Protein AF-A0A372Q150-F1 (afdb_monomer_lite)

Radius of gyration: 17.64 Å; chains: 1; bounding box: 52×19×52 Å

pLDDT: mean 71.89, std 15.84, range [33.75, 94.75]

Secondary structure (DSSP, 8-state):
-----TTTTS-GGGHHHHHTTS-HHHHHHHTTT-HHHHHHHHHHHHHHHHHHHS---TTS--HHHHHHHHHHTTGGGTS-HHHHHHHHHHTS-GGG-------

Structure (mmCIF, N/CA/C/O backbone):
data_AF-A0A372Q150-F1
#
_entry.id   AF-A0A372Q150-F1
#
loop_
_atom_site.group_PDB
_atom_site.id
_atom_site.type_symbol
_atom_site.label_atom_id
_atom_site.label_alt_id
_atom_site.label_comp_id
_atom_site.label_asym_id
_atom_site.label_entity_id
_atom_site.label_seq_id
_atom_site.pdbx_PDB_ins_code
_atom_site.Cartn_x
_atom_site.Cartn_y
_atom_site.Cartn_z
_atom_site.occupancy
_atom_site.B_iso_or_equiv
_atom_site.auth_seq_id
_atom_site.auth_comp_id
_atom_site.auth_asym_id
_atom_site.auth_atom_id
_atom_site.pdbx_PDB_model_num
ATOM 1 N N . MET A 1 1 ? 19.249 2.672 -31.905 1.00 45.69 1 MET A N 1
ATOM 2 C CA . MET A 1 1 ? 19.077 3.614 -30.784 1.00 45.69 1 MET A CA 1
ATOM 3 C C . MET A 1 1 ? 18.337 2.846 -29.720 1.00 45.69 1 MET A C 1
ATOM 5 O O . MET A 1 1 ? 17.143 2.633 -29.884 1.00 45.69 1 MET A O 1
ATOM 9 N N . ASP A 1 2 ? 19.051 2.360 -28.711 1.00 58.97 2 ASP A N 1
ATOM 10 C CA . ASP A 1 2 ? 18.398 1.765 -27.551 1.00 58.97 2 ASP A CA 1
ATOM 11 C C . ASP A 1 2 ? 17.720 2.898 -26.786 1.00 58.97 2 ASP A C 1
ATOM 13 O O . ASP A 1 2 ? 18.371 3.834 -26.317 1.00 58.97 2 ASP A O 1
ATOM 17 N N . THR A 1 3 ? 16.392 2.874 -26.750 1.00 55.91 3 THR A N 1
ATOM 18 C CA . THR A 1 3 ? 15.602 3.767 -25.908 1.00 55.91 3 THR A CA 1
ATOM 19 C C . THR A 1 3 ? 15.900 3.418 -24.463 1.00 55.91 3 THR A C 1
ATOM 21 O O . THR A 1 3 ? 15.361 2.459 -23.919 1.00 55.91 3 THR A O 1
ATOM 24 N N . VAL A 1 4 ? 16.800 4.185 -23.859 1.00 68.56 4 VAL A N 1
ATOM 25 C CA . VAL A 1 4 ? 17.103 4.092 -22.437 1.00 68.56 4 VAL A CA 1
ATOM 26 C C . VAL A 1 4 ? 15.837 4.429 -21.657 1.00 68.56 4 VAL A C 1
ATOM 28 O O . VAL A 1 4 ? 15.333 5.553 -21.723 1.00 68.56 4 VAL A O 1
ATOM 31 N N . ASN A 1 5 ? 15.316 3.454 -20.918 1.00 79.06 5 ASN A N 1
ATOM 32 C CA . ASN A 1 5 ? 14.216 3.680 -20.000 1.00 79.06 5 ASN A CA 1
ATOM 33 C C . ASN A 1 5 ? 14.743 4.458 -18.786 1.00 79.06 5 ASN A C 1
ATOM 35 O O . ASN A 1 5 ? 15.467 3.921 -17.952 1.00 79.06 5 ASN A O 1
ATOM 39 N N . LEU A 1 6 ? 14.387 5.739 -18.683 1.00 81.06 6 LEU A N 1
ATOM 40 C CA . LEU A 1 6 ? 14.848 6.616 -17.600 1.00 81.06 6 LEU A CA 1
ATOM 41 C C . LEU A 1 6 ? 14.448 6.102 -16.207 1.00 81.06 6 LEU A C 1
ATOM 43 O O . LEU A 1 6 ? 15.134 6.392 -15.230 1.00 81.06 6 LEU A O 1
ATOM 47 N N . LEU A 1 7 ? 13.378 5.305 -16.109 1.00 81.75 7 LEU A N 1
ATOM 48 C CA . LEU A 1 7 ? 12.966 4.677 -14.852 1.00 81.75 7 LEU A CA 1
ATOM 49 C C . LEU A 1 7 ? 13.938 3.575 -14.411 1.00 81.75 7 LEU A C 1
ATOM 51 O O . LEU A 1 7 ? 14.122 3.370 -13.215 1.00 81.75 7 LEU A O 1
ATOM 55 N N . GLU A 1 8 ? 14.603 2.895 -15.346 1.00 81.69 8 GLU A N 1
ATOM 56 C CA . GLU A 1 8 ? 15.606 1.869 -15.029 1.00 81.69 8 GLU A CA 1
ATOM 57 C C . GLU A 1 8 ? 16.926 2.468 -14.537 1.00 81.69 8 GLU A C 1
ATOM 59 O O . GLU A 1 8 ? 17.681 1.792 -13.843 1.00 81.69 8 GLU A O 1
ATOM 64 N N . GLN A 1 9 ? 17.189 3.737 -14.856 1.00 83.94 9 GLN A N 1
ATOM 65 C CA . GLN A 1 9 ? 18.387 4.463 -14.425 1.00 83.94 9 GLN A CA 1
ATOM 66 C C . GLN A 1 9 ? 18.194 5.241 -13.123 1.00 83.94 9 GLN A C 1
ATOM 68 O O . GLN A 1 9 ? 19.119 5.914 -12.662 1.00 83.94 9 GLN A O 1
ATOM 73 N N . LEU A 1 10 ? 16.997 5.189 -12.537 1.00 85.25 10 LEU A N 1
ATOM 74 C CA . LEU A 1 10 ? 16.727 5.918 -11.315 1.00 85.25 10 LEU A CA 1
ATOM 75 C C . LEU A 1 10 ? 17.541 5.331 -10.153 1.00 85.25 10 LEU A C 1
ATOM 77 O O . LEU A 1 10 ? 17.565 4.119 -9.944 1.00 85.25 10 LEU A O 1
ATOM 81 N N . LEU A 1 11 ? 18.176 6.212 -9.380 1.00 85.31 11 LEU A N 1
ATOM 82 C CA . LEU A 1 11 ? 18.893 5.850 -8.159 1.00 85.31 11 LEU A CA 1
ATOM 83 C C . LEU A 1 11 ? 17.945 5.111 -7.197 1.00 85.31 11 LEU A C 1
ATOM 85 O O . LEU A 1 11 ? 16.905 5.679 -6.834 1.00 85.31 11 LEU A O 1
ATOM 89 N N . PRO A 1 12 ? 18.270 3.872 -6.775 1.00 83.56 12 PRO A N 1
ATOM 90 C CA . PRO A 1 12 ? 17.413 3.079 -5.894 1.00 83.56 12 PRO A CA 1
ATOM 91 C C . PRO A 1 12 ? 17.012 3.810 -4.609 1.00 83.56 12 PRO A C 1
ATOM 93 O O . PRO A 1 12 ? 15.919 3.606 -4.090 1.00 83.56 12 PRO A O 1
ATOM 96 N N . GLU A 1 13 ? 17.865 4.710 -4.121 1.00 87.81 13 GLU A N 1
ATOM 97 C CA . GLU A 1 13 ? 17.661 5.516 -2.916 1.00 87.81 13 GLU A 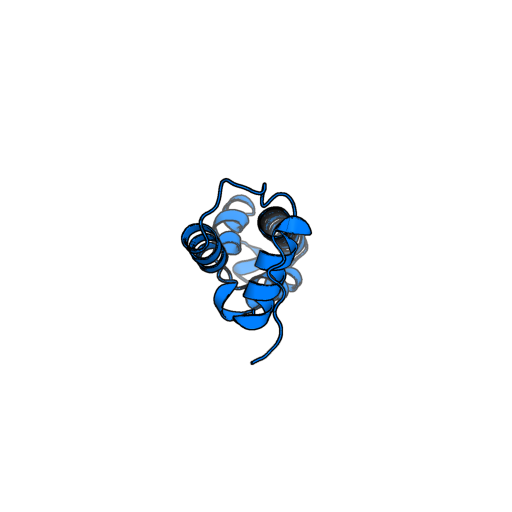CA 1
ATOM 98 C C . GLU A 1 13 ? 16.499 6.512 -3.046 1.00 87.81 13 GLU A C 1
ATOM 100 O O . GLU A 1 13 ? 15.930 6.940 -2.040 1.00 87.81 13 GLU A O 1
ATOM 105 N N . LEU A 1 14 ? 16.126 6.882 -4.275 1.00 89.44 14 LEU A N 1
ATOM 106 C CA . LEU A 1 14 ? 15.017 7.796 -4.551 1.00 89.44 14 LEU A CA 1
ATOM 107 C C . LEU A 1 14 ? 13.674 7.067 -4.679 1.00 89.44 14 LEU A C 1
ATOM 109 O O . LEU A 1 14 ? 12.624 7.688 -4.495 1.00 89.44 14 LEU A O 1
ATOM 113 N N . LEU A 1 15 ? 13.690 5.758 -4.951 1.00 90.19 15 LEU A N 1
ATOM 114 C CA . LEU A 1 15 ? 12.475 4.971 -5.160 1.00 90.19 15 LEU A CA 1
ATOM 115 C C . LEU A 1 15 ? 11.517 5.028 -3.967 1.00 90.19 15 LEU A C 1
ATOM 117 O O . LEU A 1 15 ? 10.344 5.316 -4.198 1.00 90.19 15 LEU A O 1
ATOM 121 N N . PRO A 1 16 ? 11.949 4.882 -2.698 1.00 87.81 16 PRO A N 1
ATOM 122 C CA . PRO A 1 16 ? 11.029 4.974 -1.566 1.00 87.81 16 PRO A CA 1
ATOM 123 C C . PRO A 1 16 ? 10.274 6.309 -1.504 1.00 87.81 16 PRO A C 1
ATOM 125 O O . PRO A 1 16 ? 9.100 6.337 -1.137 1.00 87.81 16 PRO A O 1
ATOM 128 N N . PHE A 1 17 ? 10.916 7.416 -1.896 1.00 87.69 17 PHE A N 1
ATOM 129 C CA . PHE A 1 17 ? 10.288 8.740 -1.898 1.00 87.69 17 PHE A CA 1
ATOM 130 C C . PHE A 1 17 ? 9.222 8.879 -2.982 1.00 87.69 17 PHE A C 1
ATOM 132 O O . PHE A 1 17 ? 8.230 9.566 -2.759 1.00 87.69 17 PHE A O 1
ATOM 139 N N . ILE A 1 18 ? 9.403 8.220 -4.127 1.00 88.94 18 ILE A N 1
ATOM 140 C CA . ILE A 1 18 ? 8.435 8.214 -5.230 1.00 88.94 18 ILE A CA 1
ATOM 141 C C . ILE A 1 18 ? 7.291 7.249 -4.911 1.00 88.94 18 ILE A C 1
ATOM 143 O O . ILE A 1 18 ? 6.121 7.635 -4.907 1.00 88.94 18 ILE A O 1
ATOM 147 N N . LEU A 1 19 ? 7.637 6.001 -4.587 1.00 89.38 19 LEU A N 1
ATOM 148 C CA . LEU A 1 19 ? 6.701 4.902 -4.365 1.00 89.38 19 LEU A CA 1
ATOM 149 C C . LEU A 1 19 ? 5.722 5.196 -3.228 1.00 89.38 19 LEU A C 1
ATOM 151 O O . LEU A 1 19 ? 4.549 4.843 -3.338 1.00 89.38 19 LEU A O 1
ATOM 155 N N . LYS A 1 20 ? 6.156 5.910 -2.179 1.00 85.12 20 LYS A N 1
ATOM 156 C CA . LYS A 1 20 ? 5.298 6.341 -1.064 1.00 85.12 20 LYS A CA 1
ATOM 157 C C . LYS A 1 20 ? 4.039 7.082 -1.520 1.00 85.12 20 LYS A C 1
ATOM 159 O O . LYS A 1 20 ? 2.994 6.916 -0.899 1.00 85.12 20 LYS A O 1
ATOM 164 N N . TYR A 1 21 ? 4.114 7.868 -2.591 1.00 83.81 21 TYR A N 1
ATOM 165 C CA . TYR A 1 21 ? 2.987 8.685 -3.051 1.00 83.81 21 TYR A CA 1
ATOM 166 C C . TYR A 1 21 ? 2.203 8.055 -4.203 1.00 83.81 21 TYR A C 1
ATOM 168 O O . TYR A 1 21 ? 1.134 8.562 -4.553 1.00 83.81 21 TYR A O 1
ATOM 176 N N . LEU A 1 22 ? 2.677 6.939 -4.766 1.00 84.56 22 LEU A N 1
ATOM 177 C CA . LEU A 1 22 ? 1.965 6.271 -5.848 1.00 84.56 22 LEU A CA 1
ATOM 178 C C . LEU A 1 22 ? 0.624 5.693 -5.361 1.00 84.56 22 LEU A C 1
ATOM 180 O O . LEU A 1 22 ? 0.581 5.059 -4.296 1.00 84.56 22 LEU A O 1
ATOM 184 N N . PRO A 1 23 ? -0.464 5.856 -6.136 1.00 82.56 23 PRO A N 1
ATOM 185 C CA . PRO A 1 23 ? -1.690 5.077 -5.967 1.00 82.56 23 PRO A CA 1
ATOM 186 C C . PRO A 1 23 ? -1.403 3.573 -5.949 1.00 82.56 23 PRO A C 1
ATOM 188 O O . PRO A 1 23 ? -0.399 3.127 -6.507 1.00 82.56 23 PRO A O 1
ATOM 191 N N . GLN A 1 24 ? -2.277 2.760 -5.351 1.00 81.88 24 GLN A N 1
ATOM 192 C CA . GLN A 1 24 ? -2.026 1.315 -5.251 1.00 81.88 24 GLN A CA 1
ATOM 193 C C . GLN A 1 24 ? -1.868 0.655 -6.623 1.00 81.88 24 GLN A C 1
ATOM 195 O O . GLN A 1 24 ? -1.017 -0.220 -6.782 1.00 81.88 24 GLN A O 1
ATOM 200 N N . GLN A 1 25 ? -2.669 1.065 -7.610 1.00 82.25 25 GLN A N 1
ATOM 201 C CA . GLN A 1 25 ? -2.548 0.528 -8.965 1.00 82.25 25 GLN A CA 1
ATOM 202 C C . GLN A 1 25 ? -1.177 0.847 -9.566 1.00 82.25 25 GLN A C 1
ATOM 204 O O . GLN A 1 25 ? -0.504 -0.056 -10.051 1.00 82.25 25 GLN A O 1
ATOM 209 N N . GLU A 1 26 ? -0.725 2.096 -9.470 1.00 86.38 26 GLU A N 1
ATOM 210 C CA . GLU A 1 26 ? 0.578 2.514 -9.998 1.00 86.38 26 GLU A CA 1
ATOM 211 C C . GLU A 1 26 ? 1.744 1.875 -9.238 1.00 86.38 26 GLU A C 1
ATOM 213 O O . GLU A 1 26 ? 2.711 1.434 -9.854 1.00 86.38 26 GLU A O 1
ATOM 218 N N . LEU A 1 27 ? 1.624 1.728 -7.916 1.00 88.81 27 LEU A N 1
ATOM 219 C CA . LEU A 1 27 ? 2.585 0.990 -7.099 1.00 88.81 27 LEU A CA 1
ATOM 220 C C . LEU A 1 27 ? 2.682 -0.471 -7.561 1.00 88.81 27 LEU A C 1
ATOM 222 O O . LEU A 1 27 ? 3.783 -0.983 -7.744 1.00 88.81 27 LEU A O 1
ATOM 226 N N . LYS A 1 28 ? 1.548 -1.126 -7.835 1.00 87.88 28 LYS A N 1
ATOM 227 C CA . LYS A 1 28 ? 1.520 -2.496 -8.367 1.00 87.88 28 LYS A CA 1
ATOM 228 C C . LYS A 1 28 ? 2.131 -2.583 -9.767 1.00 87.88 28 LYS A C 1
ATOM 230 O O . LYS A 1 28 ? 2.855 -3.531 -10.054 1.00 87.88 28 LYS A O 1
ATOM 235 N N . HIS A 1 29 ? 1.848 -1.612 -10.633 1.00 89.81 29 HIS A N 1
ATOM 236 C CA . HIS A 1 29 ? 2.434 -1.548 -11.973 1.00 89.81 29 HIS A CA 1
ATOM 237 C C . HIS A 1 29 ? 3.943 -1.306 -11.934 1.00 89.81 29 HIS A C 1
ATOM 239 O O . HIS A 1 29 ? 4.663 -1.851 -12.764 1.00 89.81 29 HIS A O 1
ATOM 245 N N . SER A 1 30 ? 4.444 -0.562 -10.948 1.00 90.81 30 SER A N 1
ATOM 246 C CA . SER A 1 30 ? 5.879 -0.310 -10.817 1.00 90.81 30 SER A CA 1
ATOM 247 C C . SER A 1 30 ? 6.702 -1.588 -10.604 1.00 90.81 30 SER A C 1
ATOM 249 O O . SER A 1 30 ? 7.854 -1.648 -11.030 1.00 90.81 30 SER A O 1
ATOM 251 N N . CYS A 1 31 ? 6.093 -2.655 -10.068 1.00 90.94 31 CYS A N 1
ATOM 252 C CA . CYS A 1 31 ? 6.752 -3.949 -9.900 1.00 90.94 31 CYS A CA 1
ATOM 253 C C . CYS A 1 31 ? 7.217 -4.584 -11.219 1.00 90.94 31 CYS A C 1
ATOM 255 O O . CYS A 1 31 ? 8.080 -5.453 -11.189 1.00 90.94 31 CYS A O 1
ATOM 257 N N . SER A 1 32 ? 6.669 -4.183 -12.372 1.00 92.06 32 SER A N 1
ATOM 258 C CA . SER A 1 32 ? 7.065 -4.743 -13.670 1.00 92.06 32 SER A CA 1
ATOM 259 C C . SER A 1 32 ? 8.215 -3.998 -14.354 1.00 92.06 32 SER A C 1
ATOM 261 O O . SER A 1 32 ? 8.563 -4.366 -15.472 1.00 92.06 32 SER A O 1
ATOM 263 N N . ILE A 1 33 ? 8.771 -2.938 -13.748 1.00 90.31 33 ILE A N 1
ATOM 264 C CA . ILE A 1 33 ? 9.846 -2.141 -14.366 1.00 90.31 33 ILE A CA 1
ATOM 265 C C . ILE A 1 33 ? 11.165 -2.919 -14.334 1.00 90.31 33 ILE A C 1
ATOM 267 O O . ILE A 1 33 ? 11.741 -3.210 -15.375 1.00 90.31 33 ILE A O 1
ATOM 271 N N . ASN A 1 34 ? 11.645 -3.267 -13.139 1.00 91.94 34 ASN A N 1
ATOM 272 C CA . ASN A 1 34 ? 12.789 -4.153 -12.935 1.00 91.94 34 ASN A CA 1
ATOM 273 C C . ASN A 1 34 ? 12.779 -4.714 -11.499 1.00 91.94 34 ASN A C 1
ATOM 275 O O . ASN A 1 34 ? 11.931 -4.355 -10.681 1.00 91.94 34 ASN A O 1
ATOM 279 N N . ASN A 1 35 ? 13.752 -5.567 -11.179 1.00 92.75 35 ASN A N 1
ATOM 280 C CA . ASN A 1 35 ? 13.878 -6.212 -9.868 1.00 92.75 35 ASN A CA 1
ATOM 281 C C . ASN A 1 35 ? 14.095 -5.231 -8.697 1.00 92.75 35 ASN A C 1
ATOM 283 O O . ASN A 1 35 ? 13.709 -5.531 -7.567 1.00 92.75 35 ASN A O 1
ATOM 287 N N . ILE A 1 36 ? 14.708 -4.067 -8.938 1.00 92.56 36 ILE A N 1
ATOM 288 C CA . ILE A 1 36 ? 14.895 -3.030 -7.915 1.00 92.56 36 ILE A CA 1
ATOM 289 C C . ILE A 1 36 ? 13.543 -2.392 -7.594 1.00 92.56 36 ILE A C 1
ATOM 291 O O . ILE A 1 36 ? 13.156 -2.334 -6.427 1.00 92.56 36 ILE A O 1
ATOM 295 N N . TRP A 1 37 ? 12.799 -1.977 -8.621 1.00 94.31 37 TRP A N 1
ATOM 296 C CA . TRP A 1 37 ? 11.453 -1.430 -8.459 1.00 94.31 37 TRP A CA 1
ATOM 297 C C . TRP A 1 37 ? 10.506 -2.434 -7.801 1.00 94.31 37 TRP A C 1
ATOM 299 O O . TRP A 1 37 ? 9.796 -2.066 -6.872 1.00 94.31 37 TRP A O 1
ATOM 309 N N . GLU A 1 38 ? 10.542 -3.704 -8.208 1.00 94.31 38 GLU A N 1
ATOM 310 C CA . GLU A 1 38 ? 9.760 -4.774 -7.582 1.00 94.31 38 GLU A CA 1
ATOM 311 C C . GLU A 1 38 ? 10.053 -4.899 -6.083 1.00 94.31 38 GLU A C 1
ATOM 313 O O . GLU A 1 38 ? 9.128 -4.953 -5.267 1.00 94.31 38 GLU A O 1
ATOM 318 N N . ARG A 1 39 ? 11.333 -4.915 -5.695 1.00 94.75 39 ARG A N 1
ATOM 319 C CA . ARG A 1 39 ? 11.726 -5.005 -4.285 1.00 94.75 39 ARG A CA 1
ATOM 320 C C . ARG A 1 39 ? 11.209 -3.812 -3.485 1.00 94.75 39 ARG A C 1
ATOM 322 O O . ARG A 1 39 ? 10.575 -4.008 -2.448 1.00 94.75 39 ARG A O 1
ATOM 329 N N . GLU A 1 40 ? 11.475 -2.594 -3.951 1.00 94.69 40 GLU A N 1
ATOM 330 C CA . GLU A 1 40 ? 11.100 -1.374 -3.229 1.00 94.69 40 GLU A CA 1
ATOM 331 C C . GLU A 1 40 ? 9.575 -1.179 -3.182 1.00 94.69 40 GLU A C 1
ATOM 333 O O . GLU A 1 40 ? 9.030 -0.807 -2.140 1.00 94.69 40 GLU A O 1
ATOM 338 N N . ALA A 1 41 ? 8.859 -1.514 -4.259 1.00 92.38 41 ALA A N 1
ATOM 339 C CA . ALA A 1 41 ? 7.400 -1.455 -4.302 1.00 92.38 41 ALA A CA 1
ATOM 340 C C . ALA A 1 41 ? 6.761 -2.462 -3.342 1.00 92.38 41 ALA A C 1
ATOM 342 O O . ALA A 1 41 ? 5.819 -2.118 -2.627 1.00 92.38 41 ALA A O 1
ATOM 343 N N . ASN A 1 42 ? 7.304 -3.680 -3.252 1.00 92.50 42 ASN A N 1
ATOM 344 C CA . ASN A 1 42 ? 6.848 -4.680 -2.287 1.00 92.50 42 ASN A CA 1
ATOM 345 C C . ASN A 1 42 ? 7.133 -4.270 -0.831 1.00 92.50 42 ASN A C 1
ATOM 347 O O . ASN A 1 42 ? 6.314 -4.539 0.052 1.00 92.50 42 ASN A O 1
ATOM 351 N N . LEU A 1 43 ? 8.263 -3.603 -0.564 1.00 92.44 43 LEU A N 1
ATOM 352 C CA . LEU A 1 43 ? 8.566 -3.052 0.762 1.00 92.44 43 LEU A CA 1
ATOM 353 C C . LEU A 1 43 ? 7.572 -1.956 1.154 1.00 92.44 43 LEU A C 1
ATOM 355 O O . LEU A 1 43 ? 7.053 -1.966 2.272 1.00 92.44 43 LEU A O 1
ATOM 359 N N . GLU A 1 44 ? 7.276 -1.036 0.238 1.00 90.50 44 GLU A N 1
ATOM 360 C CA . GLU A 1 44 ? 6.286 0.016 0.469 1.00 90.50 44 GLU A CA 1
ATOM 361 C C . GLU A 1 44 ? 4.874 -0.565 0.633 1.00 90.50 44 GLU A C 1
ATOM 363 O O . GLU A 1 44 ? 4.148 -0.194 1.556 1.00 90.50 44 GLU A O 1
ATOM 368 N N . TRP A 1 45 ? 4.509 -1.552 -0.188 1.00 87.00 45 TRP A N 1
ATOM 369 C CA . TRP A 1 45 ? 3.254 -2.287 -0.052 1.00 87.00 45 TRP A CA 1
ATOM 370 C C . TRP A 1 45 ? 3.123 -2.926 1.330 1.00 87.00 45 TRP A C 1
ATOM 372 O O . TRP A 1 45 ? 2.098 -2.754 1.990 1.00 87.00 45 TRP A O 1
ATOM 382 N N . ARG A 1 46 ? 4.170 -3.607 1.811 1.00 85.69 46 ARG A N 1
ATOM 383 C CA . ARG A 1 46 ? 4.173 -4.200 3.152 1.00 85.69 46 ARG A CA 1
ATOM 384 C C . ARG A 1 46 ? 3.959 -3.141 4.233 1.00 85.69 46 ARG A C 1
ATOM 386 O O . ARG A 1 46 ? 3.100 -3.356 5.079 1.00 85.69 46 ARG A O 1
ATOM 393 N N . LYS A 1 47 ? 4.650 -1.997 4.179 1.00 81.94 47 LYS A N 1
ATOM 394 C CA . LYS A 1 47 ? 4.452 -0.894 5.143 1.00 81.94 47 LYS A CA 1
ATOM 395 C C . LYS A 1 47 ? 3.009 -0.391 5.144 1.00 81.94 47 LYS A C 1
ATOM 397 O O . LYS A 1 47 ? 2.428 -0.201 6.209 1.00 81.94 47 LYS A O 1
ATOM 402 N N . ARG A 1 48 ? 2.407 -0.217 3.960 1.00 81.19 48 ARG A N 1
ATOM 403 C CA . ARG A 1 48 ? 0.993 0.174 3.831 1.00 81.19 48 ARG A CA 1
ATOM 404 C C . ARG A 1 48 ? 0.067 -0.884 4.427 1.00 81.19 48 ARG A C 1
ATOM 406 O O . ARG A 1 48 ? -0.853 -0.539 5.157 1.00 81.19 48 ARG A O 1
ATOM 413 N N . MET A 1 49 ? 0.318 -2.165 4.168 1.00 75.50 49 MET A N 1
ATOM 414 C CA . MET A 1 49 ? -0.482 -3.258 4.728 1.00 75.50 49 MET A CA 1
ATOM 415 C C . MET A 1 49 ? -0.315 -3.380 6.248 1.00 75.50 49 MET A C 1
ATOM 417 O O . MET A 1 49 ? -1.307 -3.533 6.949 1.00 75.50 49 MET A O 1
ATOM 421 N N . GLU A 1 50 ? 0.898 -3.257 6.783 1.00 72.81 50 GLU A N 1
ATOM 422 C CA . GLU A 1 50 ? 1.152 -3.222 8.231 1.00 72.81 50 GLU A CA 1
ATOM 423 C C . GLU A 1 50 ? 0.453 -2.030 8.891 1.00 72.81 50 GLU A C 1
ATOM 425 O O . GLU A 1 50 ? -0.131 -2.160 9.963 1.00 72.81 50 GLU A O 1
ATOM 430 N N . PHE A 1 51 ? 0.425 -0.882 8.224 1.00 66.88 51 PHE A N 1
ATOM 431 C CA . PHE A 1 51 ? -0.299 0.289 8.697 1.00 66.88 51 PHE A CA 1
ATOM 432 C C . PHE A 1 51 ? -1.828 0.111 8.688 1.00 66.88 51 PHE A C 1
ATOM 434 O O . PHE A 1 51 ? -2.502 0.572 9.608 1.00 66.88 51 PHE A O 1
ATOM 441 N N . LEU A 1 52 ? -2.381 -0.569 7.678 1.00 66.25 52 LEU A N 1
ATOM 442 C CA . LEU A 1 52 ? -3.820 -0.846 7.566 1.00 66.25 52 LEU A CA 1
ATOM 443 C C . LEU A 1 52 ? -4.291 -1.982 8.485 1.00 66.25 52 LEU A C 1
ATOM 445 O O . LEU A 1 52 ? -5.388 -1.906 9.035 1.00 66.25 52 LEU A O 1
ATOM 449 N N . PHE A 1 53 ? -3.490 -3.042 8.608 1.00 64.62 53 PHE A N 1
ATOM 450 C CA . PHE A 1 53 ? -3.899 -4.337 9.166 1.00 64.62 53 PHE A CA 1
ATOM 451 C C . PHE A 1 53 ? -3.063 -4.792 10.367 1.00 64.62 53 PHE A C 1
ATOM 453 O O . PHE A 1 53 ? -3.509 -5.653 11.119 1.00 64.62 53 PHE A O 1
ATOM 460 N N . GLY A 1 54 ? -1.859 -4.251 10.555 1.00 57.28 54 GLY A N 1
ATOM 461 C CA . GLY A 1 54 ? -0.899 -4.714 11.562 1.00 57.28 54 GLY A CA 1
ATOM 462 C C . GLY A 1 54 ? -1.060 -4.093 12.950 1.00 57.28 54 GLY A C 1
ATOM 463 O O . GLY A 1 54 ? -0.457 -4.586 13.898 1.00 57.28 54 GLY A O 1
ATOM 464 N N . GLY A 1 55 ? -1.862 -3.034 13.112 1.00 53.47 55 GLY A N 1
ATOM 465 C CA . GLY A 1 55 ? -1.941 -2.374 14.416 1.00 53.47 55 GLY A CA 1
ATOM 466 C C . GLY A 1 55 ? -2.810 -1.129 14.487 1.00 53.47 55 GLY A C 1
ATOM 467 O O . GLY A 1 55 ? -2.361 -0.097 14.988 1.00 53.47 55 GLY A O 1
ATOM 468 N N . ILE A 1 56 ? -4.071 -1.198 14.060 1.00 54.47 56 ILE A N 1
ATOM 469 C CA . ILE A 1 56 ? -5.056 -0.270 14.631 1.00 54.47 56 ILE A CA 1
ATOM 470 C C . ILE A 1 56 ? -5.294 -0.751 16.063 1.00 54.47 56 ILE A C 1
ATOM 472 O O . ILE A 1 56 ? -6.154 -1.584 16.323 1.00 54.47 56 ILE A O 1
ATOM 476 N N . VAL A 1 57 ? -4.458 -0.280 16.992 1.00 49.16 57 VAL A N 1
ATOM 477 C CA . VAL A 1 57 ? -4.658 -0.519 18.421 1.00 49.16 57 VAL A CA 1
ATOM 478 C C . VAL A 1 57 ? -5.956 0.180 18.807 1.00 49.16 57 VAL A C 1
ATOM 480 O O . VAL A 1 57 ? -6.084 1.402 18.677 1.00 49.16 57 VAL A O 1
ATOM 483 N N . GLN A 1 58 ? -6.933 -0.610 19.239 1.00 48.16 58 GLN A N 1
ATOM 484 C CA . GLN A 1 58 ? -8.218 -0.136 19.729 1.00 48.16 58 GLN A CA 1
ATOM 485 C C . GLN A 1 58 ? -8.007 0.962 20.786 1.00 48.16 58 GLN 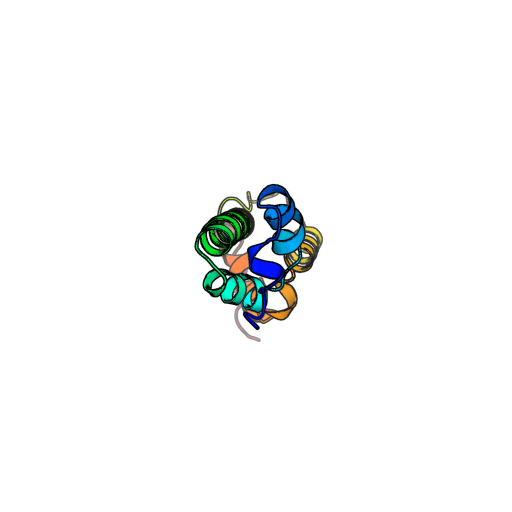A C 1
ATOM 487 O O . GLN A 1 58 ? -7.334 0.743 21.789 1.00 48.16 58 GLN A O 1
ATOM 492 N N . GLY A 1 59 ? -8.583 2.146 20.550 1.00 51.28 59 GLY A N 1
ATOM 493 C CA . GLY A 1 59 ? -8.654 3.236 21.533 1.00 51.28 59 GLY A CA 1
ATOM 494 C C . GLY A 1 59 ? -7.953 4.546 21.159 1.00 51.28 59 GLY A C 1
ATOM 495 O O . GLY A 1 59 ? -8.382 5.583 21.649 1.00 51.28 59 GLY A O 1
ATOM 496 N N . ASN A 1 60 ? -6.950 4.542 20.269 1.00 54.62 60 ASN A N 1
ATOM 497 C CA . ASN A 1 60 ? -6.138 5.750 20.012 1.00 54.62 60 ASN A CA 1
ATOM 498 C C . ASN A 1 60 ? -6.426 6.496 18.705 1.00 54.62 60 ASN A C 1
ATOM 500 O O . ASN A 1 60 ? -5.959 7.618 18.556 1.00 54.62 60 ASN A O 1
ATOM 504 N N . TYR A 1 61 ? -7.173 5.910 17.766 1.00 59.34 61 TYR A N 1
ATOM 505 C CA . TYR A 1 61 ? -7.509 6.586 16.513 1.00 59.34 61 TYR A CA 1
ATOM 506 C C . TYR A 1 61 ? -8.977 6.970 16.482 1.00 59.34 61 TYR A C 1
ATOM 508 O O . TYR A 1 61 ? -9.868 6.117 16.477 1.00 59.34 61 TYR A O 1
ATOM 516 N N . THR A 1 62 ? -9.232 8.270 16.405 1.00 63.66 62 THR A N 1
ATOM 517 C CA . THR A 1 62 ? -10.551 8.773 16.029 1.00 63.66 62 THR A CA 1
ATOM 518 C C . THR A 1 62 ? -10.855 8.367 14.583 1.00 63.66 62 THR A C 1
ATOM 520 O O . THR A 1 62 ? -9.953 8.257 13.750 1.00 63.66 62 THR A O 1
ATOM 523 N N . VAL A 1 63 ? -12.136 8.179 14.241 1.00 66.50 63 VAL A N 1
ATOM 524 C CA . VAL A 1 63 ? -12.587 7.891 12.859 1.00 66.50 63 VAL A CA 1
ATOM 525 C C . VAL A 1 63 ? -11.930 8.851 11.854 1.00 66.50 63 VAL A C 1
ATOM 527 O O . VAL A 1 63 ? -11.493 8.446 10.781 1.00 66.50 63 VAL A O 1
ATOM 530 N N . LYS A 1 64 ? -11.776 10.123 12.239 1.00 69.62 64 LYS A N 1
ATOM 531 C CA . LYS A 1 64 ? -11.107 11.157 11.448 1.00 69.62 64 LYS A CA 1
ATOM 532 C C . LYS A 1 64 ? -9.639 10.831 11.159 1.00 69.62 64 LYS A C 1
ATOM 534 O O . LYS A 1 64 ? -9.217 10.974 10.017 1.00 69.62 64 LYS A O 1
ATOM 539 N N . GLU A 1 65 ? -8.867 10.392 12.149 1.00 70.56 65 GLU A N 1
ATOM 540 C CA . GLU A 1 65 ? -7.466 10.006 11.940 1.00 70.56 65 GLU A CA 1
ATOM 541 C C . GLU A 1 65 ? -7.350 8.778 11.046 1.00 70.56 65 GLU A C 1
ATOM 543 O O . GLU A 1 65 ? -6.505 8.772 10.159 1.00 70.56 65 GLU A O 1
ATOM 548 N N . TYR A 1 66 ? -8.230 7.784 11.198 1.00 72.12 66 TYR A N 1
ATOM 549 C CA . TYR A 1 66 ? -8.269 6.631 10.295 1.00 72.12 66 TYR A CA 1
ATOM 550 C C . TYR A 1 66 ? -8.486 7.053 8.831 1.00 72.12 66 TYR A C 1
ATOM 552 O O . TYR A 1 66 ? -7.729 6.651 7.948 1.00 72.12 66 TYR A O 1
ATOM 560 N N . TYR A 1 67 ? -9.458 7.928 8.561 1.00 71.69 67 TYR A N 1
ATOM 561 C CA . TYR A 1 67 ? -9.694 8.415 7.198 1.00 71.69 67 TYR A CA 1
ATOM 562 C C . TYR A 1 67 ? -8.581 9.337 6.677 1.00 71.69 67 TYR A C 1
ATOM 564 O O . TYR A 1 67 ? -8.239 9.254 5.495 1.00 71.69 67 TYR A O 1
ATOM 572 N N . SER A 1 68 ? -7.971 10.173 7.525 1.00 73.75 68 SER A N 1
ATOM 573 C CA . SER A 1 68 ? -6.789 10.967 7.146 1.00 73.75 68 SER A CA 1
ATOM 574 C C . SER A 1 68 ? -5.632 10.066 6.721 1.00 73.75 68 SER A C 1
ATOM 576 O O . SER A 1 68 ? -5.017 10.288 5.681 1.00 73.75 68 SER A O 1
ATOM 578 N N . LYS A 1 69 ? -5.405 8.991 7.473 1.00 70.62 69 LYS A N 1
ATOM 579 C CA . LYS A 1 69 ? -4.387 7.978 7.204 1.00 70.62 69 LYS A CA 1
ATOM 580 C C . LYS A 1 69 ? -4.632 7.206 5.904 1.00 70.62 69 LYS A C 1
ATOM 582 O O . LYS A 1 69 ? -3.710 6.999 5.122 1.00 70.62 69 LYS A O 1
ATOM 587 N N . LEU A 1 70 ? -5.882 6.839 5.614 1.00 71.56 70 LEU A N 1
ATOM 588 C CA . LEU A 1 70 ? -6.253 6.229 4.329 1.00 71.56 70 LEU A CA 1
ATOM 589 C C . LEU A 1 70 ? -5.996 7.158 3.138 1.00 71.56 70 LEU A C 1
ATOM 591 O O . LEU A 1 70 ? -5.587 6.702 2.067 1.00 71.56 70 LEU A O 1
ATOM 595 N N . LYS A 1 71 ? -6.243 8.459 3.325 1.00 71.12 71 LYS A N 1
ATOM 596 C CA . LYS A 1 71 ? -5.974 9.484 2.316 1.00 71.12 71 LYS A CA 1
ATOM 597 C C . LYS A 1 71 ? -4.471 9.666 2.086 1.00 71.12 71 LYS A C 1
ATOM 599 O O . LYS A 1 71 ? -4.066 9.796 0.938 1.00 71.12 71 LYS A O 1
ATOM 604 N N . GLU A 1 72 ? -3.653 9.629 3.139 1.00 69.00 72 GLU A N 1
ATOM 605 C CA . GLU A 1 72 ? -2.185 9.682 3.028 1.00 69.00 72 GLU A CA 1
ATOM 606 C C . GLU A 1 72 ? -1.612 8.513 2.224 1.00 69.00 72 GLU A C 1
ATOM 608 O O . GLU A 1 72 ? -0.692 8.708 1.434 1.00 69.00 72 GLU A O 1
ATOM 613 N N . CYS A 1 73 ? -2.186 7.316 2.352 1.00 66.00 73 CYS A N 1
ATOM 614 C CA . CYS A 1 73 ? -1.778 6.164 1.547 1.00 66.00 73 CYS A CA 1
ATOM 615 C C . CYS A 1 73 ? -2.313 6.199 0.097 1.00 66.00 73 CYS A C 1
ATOM 617 O O . CYS A 1 73 ? -2.095 5.242 -0.644 1.00 66.00 73 CYS A O 1
ATOM 619 N N . ASN A 1 74 ? -3.038 7.254 -0.308 1.00 65.94 74 ASN A N 1
ATOM 620 C CA . ASN A 1 74 ? -3.794 7.346 -1.569 1.00 65.94 74 ASN A CA 1
ATOM 621 C C . ASN A 1 74 ? -4.826 6.217 -1.787 1.00 65.94 74 ASN A C 1
ATOM 623 O O . ASN A 1 74 ? -5.388 6.084 -2.870 1.00 65.94 74 ASN A O 1
ATOM 627 N N . LEU A 1 75 ? -5.145 5.450 -0.743 1.00 63.12 75 LEU A N 1
ATOM 628 C CA . LEU A 1 75 ? -6.016 4.274 -0.812 1.00 63.12 75 LEU A CA 1
ATOM 629 C C . LEU A 1 75 ? -7.502 4.625 -0.739 1.00 63.12 75 LEU A C 1
ATOM 631 O O . LEU A 1 75 ? -8.352 3.794 -1.045 1.00 63.12 75 LEU A O 1
ATOM 635 N N . SER A 1 76 ? -7.839 5.861 -0.360 1.00 62.75 76 SER A N 1
ATOM 636 C CA . SER A 1 76 ? -9.234 6.310 -0.305 1.00 62.75 76 SER A CA 1
ATOM 637 C C . SER A 1 76 ? -9.932 6.300 -1.669 1.00 62.75 76 SER A C 1
ATOM 639 O O . SER A 1 76 ? -11.158 6.293 -1.710 1.00 62.75 76 SER A O 1
ATOM 641 N N . LYS A 1 77 ? -9.172 6.309 -2.774 1.00 63.84 77 LYS A N 1
ATOM 642 C CA . LYS A 1 77 ? -9.707 6.179 -4.139 1.00 63.84 77 LYS A CA 1
ATOM 643 C C . LYS A 1 77 ? -9.839 4.724 -4.594 1.00 63.84 77 LYS A C 1
ATOM 645 O O . LYS A 1 77 ? -10.669 4.440 -5.450 1.00 63.84 77 LYS A O 1
ATOM 650 N N . ASP A 1 78 ? -9.037 3.829 -4.021 1.00 61.38 78 ASP A N 1
ATOM 651 C CA . ASP A 1 78 ? -8.927 2.424 -4.430 1.00 61.38 78 ASP A CA 1
ATOM 652 C C . ASP A 1 78 ? -9.898 1.500 -3.673 1.00 61.38 78 ASP A C 1
ATOM 654 O O . ASP A 1 78 ? -10.135 0.364 -4.086 1.00 61.38 78 ASP A O 1
ATOM 658 N N . TYR A 1 79 ? -10.505 1.987 -2.588 1.00 61.31 79 TYR A N 1
ATOM 659 C CA . TYR A 1 79 ? -11.471 1.240 -1.789 1.00 61.31 79 TYR A CA 1
ATOM 660 C C . TYR A 1 79 ? -12.793 1.991 -1.658 1.00 61.31 79 TYR A C 1
ATOM 662 O O . TYR A 1 79 ? -12.825 3.196 -1.418 1.00 61.31 79 TYR A O 1
ATOM 670 N N . SER A 1 80 ? -13.908 1.261 -1.757 1.00 65.50 80 SER A N 1
ATOM 671 C CA . SER A 1 80 ? -15.220 1.838 -1.477 1.00 65.50 80 SER A CA 1
ATOM 672 C C . SER A 1 80 ? -15.326 2.238 -0.005 1.00 65.50 80 SER A C 1
ATOM 674 O O . SER A 1 80 ? -14.801 1.561 0.883 1.00 65.50 80 SER A O 1
ATOM 676 N N . GLU A 1 81 ? -16.068 3.310 0.273 1.00 66.75 81 GLU A N 1
ATOM 677 C CA . GLU A 1 81 ? -16.331 3.769 1.642 1.00 66.75 81 GLU A CA 1
ATOM 678 C C . GLU A 1 81 ? -16.896 2.641 2.526 1.00 66.75 81 GLU A C 1
ATOM 680 O O . GLU A 1 81 ? -16.558 2.526 3.700 1.00 66.75 81 GLU A O 1
ATOM 685 N N . GLN A 1 82 ? -17.707 1.752 1.946 1.00 63.91 82 GLN A N 1
ATOM 686 C CA . GLN A 1 82 ? -18.286 0.599 2.632 1.00 63.91 82 GLN A CA 1
ATOM 687 C C . GLN A 1 82 ? -17.238 -0.452 3.026 1.00 63.91 82 GLN A C 1
ATOM 689 O O . GLN A 1 82 ? -17.293 -0.992 4.130 1.00 63.91 82 GLN A O 1
ATOM 694 N N . LEU A 1 83 ? -16.260 -0.726 2.161 1.00 65.56 83 LEU A N 1
ATOM 695 C CA . LEU A 1 83 ? -15.155 -1.627 2.483 1.00 65.56 83 LEU A CA 1
ATOM 696 C C . LEU A 1 83 ? -14.255 -1.023 3.567 1.00 65.56 83 LEU A C 1
ATOM 698 O O . LEU A 1 83 ? -13.897 -1.720 4.511 1.00 65.56 83 LEU A O 1
ATOM 702 N N . LEU A 1 84 ? -13.966 0.277 3.485 1.00 67.88 84 LEU A N 1
ATOM 703 C CA . LEU A 1 84 ? -13.192 0.999 4.501 1.00 67.88 84 LEU A CA 1
ATOM 704 C C . LEU A 1 84 ? -13.904 1.011 5.860 1.00 67.88 84 LEU A C 1
ATOM 706 O O . LEU A 1 84 ? -13.274 0.750 6.881 1.00 67.88 84 LEU A O 1
ATOM 710 N N . LYS A 1 85 ? -15.228 1.212 5.881 1.00 65.44 85 LYS A N 1
ATOM 711 C CA . LYS A 1 85 ? -16.057 1.058 7.088 1.00 65.44 85 LYS A CA 1
ATOM 712 C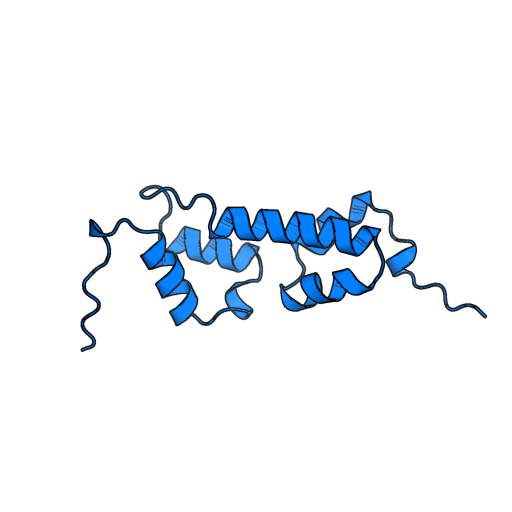 C . LYS A 1 85 ? -15.958 -0.354 7.658 1.00 65.44 85 LYS A C 1
ATOM 714 O O . LYS A 1 85 ? -15.730 -0.502 8.851 1.00 65.44 85 LYS A O 1
ATOM 719 N N . ASN A 1 86 ? -16.063 -1.386 6.825 1.00 64.06 86 ASN A N 1
ATOM 720 C CA . ASN A 1 86 ? -15.947 -2.773 7.280 1.00 64.06 86 ASN A CA 1
ATOM 721 C C . ASN A 1 86 ? -14.551 -3.100 7.830 1.00 64.06 86 ASN A C 1
ATOM 723 O O . ASN A 1 86 ? -14.443 -3.834 8.808 1.00 64.06 86 ASN A O 1
ATOM 727 N N . LEU A 1 87 ? -13.488 -2.562 7.226 1.00 65.38 87 LEU A N 1
ATOM 728 C CA . LEU A 1 87 ? -12.113 -2.725 7.707 1.00 65.38 87 LEU A CA 1
ATOM 729 C C . LEU A 1 87 ? -11.883 -1.993 9.029 1.00 65.38 87 LEU A C 1
ATOM 731 O O . LEU A 1 87 ? -11.315 -2.573 9.950 1.00 65.38 87 LEU A O 1
ATOM 735 N N . PHE A 1 88 ? -12.377 -0.759 9.139 1.00 67.69 88 PHE A N 1
ATOM 736 C CA . PHE A 1 88 ? -12.372 -0.002 10.385 1.00 67.69 88 PHE A CA 1
ATOM 737 C C . PHE A 1 88 ? -13.100 -0.762 11.498 1.00 67.69 88 PHE A C 1
ATOM 739 O O . PHE A 1 88 ? -12.529 -0.978 12.560 1.00 67.69 88 PHE A O 1
ATOM 746 N N . LEU A 1 89 ? -14.323 -1.234 11.229 1.00 63.00 89 LEU A N 1
ATOM 747 C CA . LEU A 1 89 ? -15.140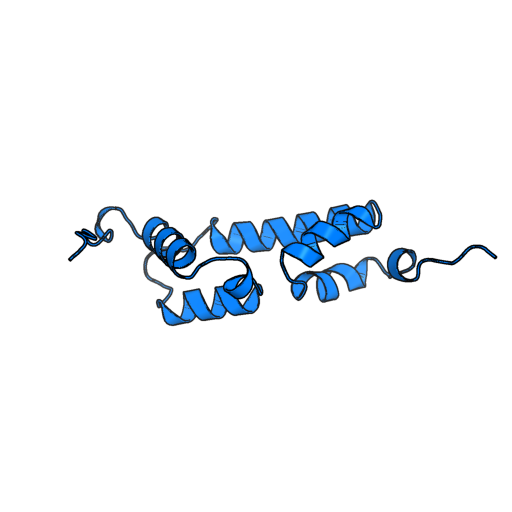 -1.995 12.177 1.00 63.00 89 LEU A CA 1
ATOM 748 C C . LEU A 1 89 ? -14.503 -3.339 12.555 1.00 63.00 89 LEU A C 1
ATOM 750 O O . LEU A 1 89 ? -14.567 -3.718 13.715 1.00 63.00 89 LEU A O 1
ATOM 754 N N . ARG A 1 90 ? -13.846 -4.036 11.617 1.00 60.41 90 ARG A N 1
ATOM 755 C CA . ARG A 1 90 ? -13.073 -5.261 11.906 1.00 60.41 90 ARG A CA 1
ATOM 756 C C . ARG A 1 90 ? -11.873 -5.017 12.820 1.00 60.41 90 ARG A C 1
ATOM 758 O O . ARG A 1 90 ? -11.459 -5.941 13.509 1.00 60.41 90 ARG A O 1
ATOM 765 N N . GLY A 1 91 ? -11.298 -3.815 12.784 1.00 56.59 91 GLY A N 1
ATOM 766 C CA . GLY A 1 91 ? -10.227 -3.397 13.690 1.00 56.59 91 GLY A CA 1
ATOM 767 C C . GLY A 1 91 ? -10.720 -2.995 15.084 1.00 56.59 91 GLY A C 1
ATOM 768 O O . GLY A 1 91 ? -9.907 -2.832 15.991 1.00 56.59 91 GLY A O 1
ATOM 769 N N . LEU A 1 92 ? -12.032 -2.834 15.280 1.00 56.31 92 LEU A N 1
ATOM 770 C CA . LEU A 1 92 ? -12.632 -2.644 16.597 1.00 56.31 92 LEU A CA 1
ATOM 771 C C . LEU A 1 92 ? -12.897 -4.021 17.232 1.00 56.31 92 LEU A C 1
ATOM 773 O O . LEU A 1 92 ? -13.263 -4.960 16.530 1.00 56.31 92 LEU A O 1
ATOM 777 N N . SER A 1 93 ? -12.715 -4.154 18.555 1.00 55.62 93 SER A N 1
ATOM 778 C CA . SER A 1 93 ? -13.076 -5.379 19.297 1.00 55.62 93 SER A CA 1
ATOM 779 C C . SER A 1 93 ? -14.484 -5.869 18.920 1.00 55.62 93 SER A C 1
ATOM 781 O O . SER A 1 93 ? -15.359 -5.034 18.667 1.00 55.62 93 SER A O 1
ATOM 783 N N . PRO A 1 94 ? -14.745 -7.192 18.975 1.00 53.88 94 PRO A N 1
ATOM 784 C CA . PRO A 1 94 ? -16.088 -7.763 18.901 1.00 53.88 94 PRO A CA 1
ATOM 785 C C . PRO A 1 94 ? -17.141 -7.006 19.727 1.00 53.88 94 PRO A C 1
ATOM 787 O O . PRO A 1 94 ? -18.276 -6.8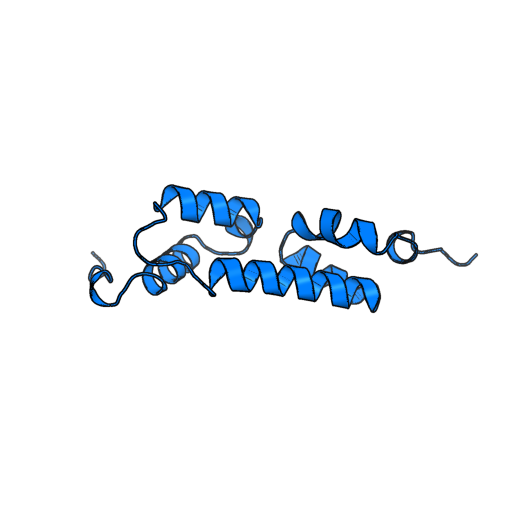73 19.274 1.00 53.88 94 PRO A O 1
ATOM 790 N N . GLU A 1 95 ? -16.761 -6.442 20.878 1.00 52.31 95 GLU A N 1
ATOM 791 C CA . GLU A 1 95 ? -17.639 -5.660 21.765 1.00 52.31 95 GLU A CA 1
ATOM 792 C C . GLU A 1 95 ? -18.079 -4.306 21.175 1.00 52.31 95 GLU A C 1
ATOM 794 O O . GLU A 1 95 ? -19.126 -3.780 21.545 1.00 52.31 95 GLU A O 1
ATOM 799 N N . ASN A 1 96 ? -17.303 -3.757 20.238 1.00 48.28 96 ASN A N 1
ATOM 800 C CA . ASN A 1 96 ? -17.549 -2.489 19.546 1.00 48.28 96 ASN A CA 1
ATOM 801 C C . ASN A 1 96 ? -18.151 -2.677 18.146 1.00 48.28 96 ASN A C 1
ATOM 803 O O . ASN A 1 96 ? -18.400 -1.690 17.444 1.00 48.28 96 ASN A O 1
ATOM 807 N N . THR A 1 97 ? -18.406 -3.923 17.733 1.00 51.19 97 THR A N 1
ATOM 808 C CA . THR A 1 97 ? -19.238 -4.220 16.566 1.00 51.19 97 THR A CA 1
ATOM 809 C C . THR A 1 97 ? -20.657 -3.793 16.919 1.00 51.19 97 THR A C 1
ATOM 811 O O . THR A 1 97 ? -21.467 -4.584 17.398 1.00 51.19 97 THR A O 1
ATOM 814 N N . PHE A 1 98 ? -20.968 -2.506 16.746 1.00 47.62 98 PHE A N 1
ATOM 815 C CA . PHE A 1 98 ? -22.351 -2.057 16.753 1.00 47.62 98 PHE A CA 1
ATOM 816 C C . PHE A 1 98 ? -23.111 -3.001 15.829 1.00 47.62 98 PHE A C 1
ATOM 818 O O . PHE A 1 98 ? -22.712 -3.187 14.680 1.00 47.62 98 PHE A O 1
ATOM 825 N N . ASN A 1 99 ? -24.152 -3.644 16.358 1.00 42.12 99 ASN A N 1
ATOM 826 C CA . ASN A 1 99 ? -25.074 -4.457 15.584 1.00 42.12 99 ASN A CA 1
ATOM 827 C C . ASN A 1 99 ? -25.607 -3.587 14.441 1.00 42.12 99 ASN A C 1
ATOM 829 O O . ASN A 1 99 ? -26.600 -2.881 14.613 1.00 42.12 99 ASN A O 1
ATOM 833 N N . CYS A 1 100 ? -24.945 -3.613 13.284 1.00 40.00 100 CYS A N 1
ATOM 834 C CA . CYS A 1 100 ? -25.435 -3.029 12.049 1.00 40.00 100 CYS A CA 1
ATOM 835 C C . CYS A 1 100 ? -26.612 -3.890 11.587 1.00 40.00 100 CYS A C 1
ATOM 837 O O . CYS A 1 100 ? -26.508 -4.668 10.644 1.00 40.00 100 CYS A O 1
ATOM 839 N N . ARG A 1 101 ? -27.739 -3.790 12.296 1.00 33.75 101 ARG A N 1
ATOM 840 C CA . ARG A 1 101 ? -29.034 -4.153 11.742 1.00 33.75 101 ARG A CA 1
ATOM 841 C C . ARG A 1 101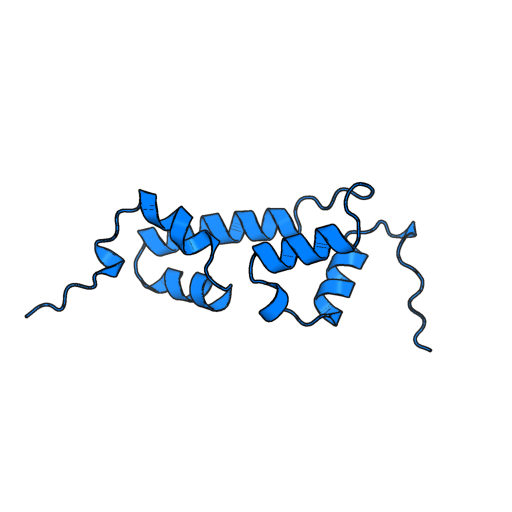 ? -29.368 -3.043 10.759 1.00 33.75 101 ARG A C 1
ATOM 843 O O . ARG A 1 101 ? -29.541 -1.894 11.153 1.00 33.75 101 ARG A O 1
ATOM 850 N N . SER A 1 102 ? -29.346 -3.402 9.483 1.00 38.62 102 SER A N 1
ATOM 851 C CA . SER A 1 102 ? -29.886 -2.608 8.387 1.00 38.62 102 SER A CA 1
ATOM 852 C C . SER A 1 102 ? -31.287 -2.122 8.759 1.00 38.62 102 SER A C 1
ATOM 854 O O . SER A 1 102 ? -32.158 -2.951 9.037 1.00 38.62 102 SER A O 1
ATOM 856 N N . ALA A 1 103 ? -31.452 -0.801 8.813 1.00 36.22 103 ALA A N 1
ATOM 857 C CA . ALA A 1 103 ? -32.751 -0.143 8.775 1.00 36.22 103 ALA A CA 1
ATOM 858 C C . ALA A 1 103 ? -33.277 -0.123 7.336 1.00 36.22 103 ALA A C 1
ATOM 860 O O . ALA A 1 103 ? -32.427 -0.036 6.416 1.00 36.22 103 ALA A O 1
#

Foldseek 3Di:
DPPPDVLVVDDLVCLLVVLQQDAPVVLVVQLPPDPSSVVSSVVSVVVLCCVLPVDPPPPDDDPVNLVVSCVSSVNPVVDDPVVSVVSVLVSHPPVSNDPPPDD

Sequence (103 aa):
MDTVNLLEQLLPELLPFILKYLPQQELKHSCSINNIWEREANLEWRKRMEFLFGGIVQGNYTVKEYYSKLKECNLSKDYSEQLLKNLFLRGLSPENTFNCRSA